Protein AF-A0A231VU25-F1 (afdb_monomer_lite)

Foldseek 3Di:
DDWDDPPPQWIWDWDWDDDPNFIKIWIFIAHVVRHGPDIWIWGLDPVSDTDTDDDDPVVVVVVVVVVVVVVVVVVVVVCVVVPD

Structure (mmCIF, N/CA/C/O backbone):
data_AF-A0A231VU25-F1
#
_entry.id   AF-A0A231VU25-F1
#
loop_
_atom_site.grou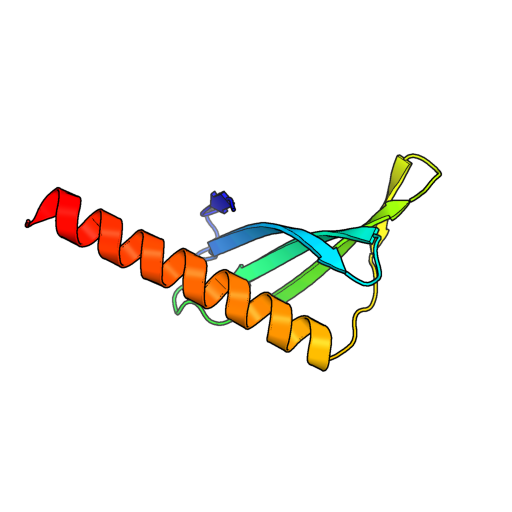p_PDB
_atom_site.id
_atom_site.type_symbol
_atom_site.label_atom_id
_atom_site.label_alt_id
_atom_site.label_comp_id
_atom_site.label_asym_id
_atom_site.label_entity_id
_atom_site.label_seq_id
_atom_site.pdbx_PDB_ins_code
_atom_site.Cartn_x
_atom_site.Cartn_y
_atom_site.Cartn_z
_atom_site.occupancy
_atom_site.B_iso_or_equiv
_atom_site.auth_seq_id
_atom_site.auth_comp_id
_atom_site.auth_asym_id
_atom_site.auth_atom_id
_atom_site.pdbx_PDB_model_num
ATOM 1 N N . MET A 1 1 ? -3.682 7.553 -2.841 1.00 81.12 1 MET A N 1
ATOM 2 C CA . MET A 1 1 ? -3.876 6.185 -2.317 1.00 81.12 1 MET A CA 1
ATOM 3 C C . MET A 1 1 ? -5.329 5.773 -2.510 1.00 81.12 1 MET A C 1
ATOM 5 O O . MET A 1 1 ? -6.212 6.593 -2.289 1.00 81.12 1 MET A O 1
ATOM 9 N N . LYS A 1 2 ? -5.580 4.536 -2.936 1.00 86.75 2 LYS A N 1
ATOM 10 C CA . LYS A 1 2 ? -6.907 3.925 -3.056 1.00 86.75 2 LYS A CA 1
ATOM 11 C C . LYS A 1 2 ? -6.914 2.621 -2.262 1.00 86.75 2 LYS A C 1
ATOM 13 O O . LYS A 1 2 ? -5.989 1.827 -2.404 1.00 86.75 2 LYS A O 1
ATOM 18 N N . ILE A 1 3 ? -7.956 2.414 -1.462 1.00 84.12 3 ILE A N 1
ATOM 19 C CA . ILE A 1 3 ? -8.187 1.185 -0.694 1.00 84.12 3 ILE A CA 1
ATOM 20 C C . ILE A 1 3 ? -9.473 0.546 -1.221 1.00 84.12 3 ILE A C 1
ATOM 22 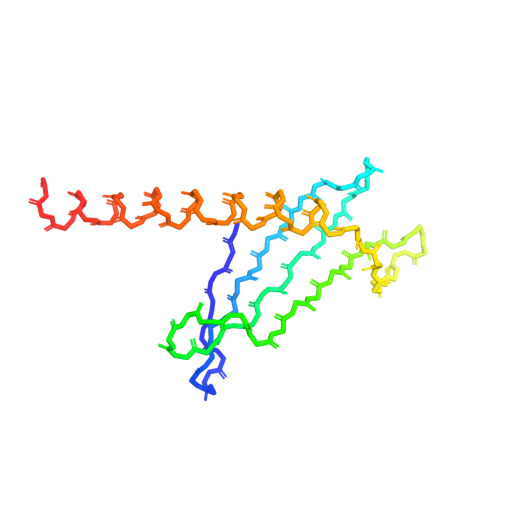O O . ILE A 1 3 ? -10.484 1.234 -1.372 1.00 84.12 3 ILE A O 1
ATOM 26 N N . SER A 1 4 ? -9.447 -0.747 -1.536 1.00 83.31 4 SER A N 1
ATOM 27 C CA . SER A 1 4 ? -10.630 -1.473 -2.023 1.00 83.31 4 SER A CA 1
ATOM 28 C C . SER A 1 4 ? -10.713 -2.894 -1.480 1.00 83.31 4 SER A C 1
ATOM 30 O O . SER A 1 4 ? -9.684 -3.545 -1.319 1.00 83.31 4 SER A O 1
ATOM 32 N N . ASN A 1 5 ? -11.936 -3.394 -1.282 1.00 82.00 5 ASN A N 1
ATOM 33 C CA . ASN A 1 5 ? -12.223 -4.791 -0.956 1.00 82.00 5 ASN A CA 1
ATOM 34 C C . ASN A 1 5 ? -12.830 -5.489 -2.192 1.00 82.00 5 ASN A C 1
ATOM 36 O O . ASN A 1 5 ? -14.019 -5.308 -2.457 1.00 82.00 5 ASN A O 1
ATOM 40 N N . PRO A 1 6 ? -12.052 -6.265 -2.970 1.00 74.62 6 PRO A N 1
ATOM 41 C CA . PRO A 1 6 ? -12.539 -6.956 -4.165 1.00 74.62 6 PRO A CA 1
ATOM 42 C C . PRO A 1 6 ? -13.436 -8.181 -3.880 1.00 74.62 6 PRO A C 1
ATOM 44 O O . PRO A 1 6 ? -13.708 -8.954 -4.797 1.00 74.62 6 PRO A O 1
ATOM 47 N N . GLY A 1 7 ? -13.894 -8.397 -2.640 1.00 72.12 7 GLY A N 1
ATOM 48 C CA . GLY A 1 7 ? -14.849 -9.462 -2.305 1.00 72.12 7 GLY A CA 1
ATOM 49 C C . GLY A 1 7 ? -14.224 -10.840 -2.058 1.00 72.12 7 GLY A C 1
ATOM 50 O O . GLY A 1 7 ? -14.922 -11.847 -2.133 1.00 72.12 7 GLY A O 1
ATOM 51 N N . ARG A 1 8 ? -12.915 -10.904 -1.766 1.00 75.50 8 ARG A N 1
ATOM 52 C CA . ARG A 1 8 ? -12.157 -12.154 -1.526 1.00 75.50 8 ARG A CA 1
ATOM 53 C C . ARG A 1 8 ? -11.534 -12.267 -0.128 1.00 75.50 8 ARG A C 1
ATOM 55 O O . ARG A 1 8 ? -10.576 -13.010 0.043 1.00 75.50 8 ARG A O 1
ATOM 62 N N . ASN A 1 9 ? -12.047 -11.528 0.860 1.00 83.69 9 ASN A N 1
ATOM 63 C CA . ASN A 1 9 ? -11.368 -11.311 2.153 1.00 83.69 9 ASN A CA 1
ATOM 64 C C . ASN A 1 9 ? -9.959 -10.719 1.985 1.00 83.69 9 ASN A C 1
ATOM 66 O O . ASN A 1 9 ? -9.058 -10.991 2.773 1.00 83.69 9 ASN A O 1
ATOM 70 N N . GLU A 1 10 ? -9.780 -9.929 0.930 1.00 89.38 10 GLU A N 1
ATOM 71 C CA . GLU A 1 10 ? -8.532 -9.249 0.623 1.00 89.38 10 GLU A CA 1
ATOM 72 C C . GLU A 1 10 ? -8.780 -7.742 0.620 1.00 89.38 10 GLU A C 1
ATOM 74 O O . GLU A 1 10 ? -9.884 -7.277 0.322 1.00 89.38 10 GLU A O 1
ATOM 79 N N . VAL A 1 11 ? -7.742 -6.980 0.944 1.00 90.31 11 VAL A N 1
ATOM 80 C CA . VAL A 1 11 ? -7.723 -5.525 0.808 1.00 90.31 11 VAL A CA 1
ATOM 81 C C . VAL A 1 11 ? -6.618 -5.168 -0.167 1.00 90.31 11 VAL A C 1
ATOM 83 O O . VAL A 1 11 ? -5.489 -5.627 -0.038 1.00 90.31 11 VAL A O 1
ATOM 86 N N . THR A 1 12 ? -6.937 -4.350 -1.160 1.00 91.31 12 THR A N 1
ATOM 87 C CA . THR A 1 12 ? -5.941 -3.827 -2.095 1.00 91.31 12 THR A CA 1
ATOM 88 C C . THR A 1 12 ? -5.626 -2.385 -1.746 1.00 91.31 12 THR A C 1
ATOM 90 O O . THR A 1 12 ? -6.537 -1.553 -1.722 1.00 91.31 12 THR A O 1
ATOM 93 N N . VAL A 1 13 ? -4.346 -2.093 -1.519 1.00 92.06 13 VAL A N 1
ATOM 94 C CA . VAL A 1 13 ? -3.813 -0.731 -1.421 1.00 92.06 13 VAL A CA 1
ATOM 95 C C . VAL A 1 13 ? -3.092 -0.412 -2.723 1.00 92.06 13 VAL A C 1
ATOM 97 O O . VAL A 1 13 ? -2.150 -1.106 -3.102 1.00 92.06 13 VAL A O 1
ATOM 100 N N . LEU A 1 14 ? -3.556 0.632 -3.407 1.00 92.44 14 LEU A N 1
ATOM 101 C CA . LEU A 1 14 ? -2.964 1.151 -4.635 1.00 92.44 14 LEU A CA 1
ATOM 102 C C . LEU A 1 14 ? -2.502 2.589 -4.426 1.00 92.44 14 LEU A C 1
ATOM 104 O O . LEU A 1 14 ? -3.267 3.442 -3.960 1.00 92.44 14 LEU A O 1
ATOM 108 N N . PHE A 1 15 ? -1.277 2.888 -4.826 1.00 90.81 15 PHE A N 1
ATOM 109 C CA . PHE A 1 15 ? -0.796 4.259 -4.905 1.00 90.81 15 PHE A CA 1
ATOM 110 C C . PHE A 1 15 ? 0.241 4.415 -6.011 1.00 90.81 15 PHE A C 1
ATOM 112 O O . PHE A 1 15 ? 0.931 3.470 -6.379 1.00 90.81 15 PHE A O 1
ATOM 119 N N . GLU A 1 16 ? 0.316 5.630 -6.538 1.00 91.19 16 GLU A N 1
ATOM 120 C CA . GLU A 1 16 ? 1.337 6.034 -7.492 1.00 91.19 16 GLU A CA 1
ATOM 121 C C . GLU A 1 16 ? 2.440 6.772 -6.733 1.00 91.19 16 GLU A C 1
ATOM 123 O O . GLU A 1 16 ? 2.160 7.552 -5.816 1.00 91.19 16 GLU A O 1
ATOM 128 N N . THR A 1 17 ? 3.691 6.540 -7.104 1.00 89.50 17 THR A N 1
ATOM 129 C CA . THR A 1 17 ? 4.840 7.255 -6.547 1.00 89.50 17 THR A CA 1
ATOM 130 C C . THR A 1 17 ? 5.979 7.297 -7.558 1.00 89.50 17 THR A C 1
ATOM 132 O O . THR A 1 17 ? 5.822 6.867 -8.698 1.00 89.50 17 THR A O 1
ATOM 135 N N . THR A 1 18 ? 7.122 7.828 -7.147 1.00 87.12 18 THR A N 1
ATOM 136 C CA . THR A 1 18 ? 8.335 7.863 -7.956 1.00 87.12 18 THR A CA 1
ATOM 137 C C . THR A 1 18 ? 9.385 6.956 -7.330 1.00 87.12 18 THR A C 1
ATOM 139 O O . THR A 1 18 ? 9.662 7.083 -6.134 1.00 87.12 18 THR A O 1
ATOM 142 N N . ALA A 1 19 ? 9.986 6.084 -8.135 1.00 80.25 19 ALA A N 1
ATOM 143 C CA . ALA A 1 19 ? 11.166 5.297 -7.791 1.00 80.25 19 ALA A CA 1
ATOM 144 C C . ALA A 1 19 ? 12.182 5.437 -8.928 1.00 80.25 19 ALA A C 1
ATOM 146 O O . ALA A 1 19 ? 11.816 5.302 -10.090 1.00 80.25 19 ALA A O 1
ATOM 147 N N . LYS A 1 20 ? 13.450 5.733 -8.607 1.00 80.38 20 LYS A N 1
ATOM 148 C CA . LYS A 1 20 ? 14.504 5.989 -9.613 1.00 80.38 20 LYS A CA 1
ATOM 149 C C . LYS A 1 20 ? 14.082 7.008 -10.691 1.00 80.38 20 LYS A C 1
ATOM 151 O O . LYS A 1 20 ? 14.311 6.788 -11.870 1.00 80.38 20 LYS A O 1
ATOM 156 N N . GLU A 1 21 ? 13.432 8.097 -10.272 1.00 81.56 21 GLU A N 1
ATOM 157 C CA . GLU A 1 21 ? 12.909 9.166 -11.150 1.00 81.56 21 GLU A CA 1
ATOM 158 C C . GLU A 1 21 ? 11.776 8.747 -12.107 1.00 81.56 21 GLU A C 1
ATOM 160 O O . GLU A 1 21 ? 11.224 9.589 -12.813 1.00 81.56 21 GLU A O 1
ATOM 165 N N . GLU A 1 22 ? 11.332 7.490 -12.060 1.00 83.56 22 GLU A N 1
ATOM 166 C CA . GLU A 1 22 ? 10.213 6.991 -12.852 1.00 83.56 22 GLU A CA 1
ATOM 167 C C . GLU A 1 22 ? 8.936 6.889 -12.023 1.00 83.56 22 GLU A C 1
ATOM 169 O O . GLU A 1 22 ? 8.951 6.505 -10.849 1.00 83.56 22 GLU A O 1
ATOM 174 N N . LYS A 1 23 ? 7.801 7.209 -12.651 1.00 88.81 23 LYS A N 1
ATOM 175 C CA . LYS A 1 23 ? 6.489 6.994 -12.045 1.00 88.81 23 LYS A CA 1
ATOM 176 C C . LYS A 1 23 ? 6.195 5.496 -12.000 1.00 88.81 23 LYS A C 1
ATOM 178 O O . LYS A 1 23 ? 6.151 4.840 -13.040 1.00 88.81 23 LYS A O 1
ATOM 183 N N . ILE A 1 24 ? 5.926 4.993 -10.802 1.00 90.81 24 ILE A N 1
ATOM 184 C CA . ILE A 1 24 ? 5.522 3.615 -10.554 1.00 90.81 24 ILE A CA 1
ATOM 185 C C . ILE A 1 24 ? 4.144 3.568 -9.888 1.00 90.81 24 ILE A C 1
ATOM 187 O O . ILE A 1 24 ? 3.816 4.380 -9.021 1.00 90.81 24 ILE A O 1
ATOM 191 N N . ASP A 1 25 ? 3.353 2.580 -10.274 1.00 92.19 25 ASP A N 1
ATOM 192 C CA . ASP A 1 25 ? 2.187 2.110 -9.547 1.00 92.19 25 ASP A CA 1
ATOM 193 C C . ASP A 1 25 ? 2.615 0.993 -8.595 1.00 92.19 25 ASP A C 1
ATOM 195 O O . ASP A 1 25 ? 3.295 0.043 -8.996 1.00 92.19 25 ASP A O 1
ATOM 199 N N . VAL A 1 26 ? 2.137 1.066 -7.358 1.00 93.06 26 VAL A N 1
ATOM 200 C CA . VAL A 1 26 ? 2.377 0.069 -6.318 1.00 93.06 26 VAL A CA 1
ATOM 201 C C . VAL A 1 26 ? 1.059 -0.581 -5.922 1.00 93.06 26 VAL A C 1
ATOM 203 O O . VAL A 1 26 ? 0.088 0.113 -5.612 1.00 93.06 26 VAL A O 1
ATOM 206 N N . TYR A 1 27 ? 1.038 -1.911 -5.897 1.00 93.69 27 TYR A N 1
ATOM 207 C CA . TYR A 1 27 ? -0.107 -2.720 -5.491 1.00 93.69 27 TYR A CA 1
ATOM 208 C C . TYR A 1 27 ? 0.285 -3.602 -4.311 1.00 93.69 27 TYR A C 1
ATOM 210 O O . TYR A 1 27 ? 1.110 -4.501 -4.462 1.00 93.69 27 TYR A O 1
ATOM 218 N N . TYR A 1 28 ? -0.364 -3.409 -3.166 1.00 93.81 28 TYR A N 1
ATOM 219 C CA . TYR A 1 28 ? -0.306 -4.354 -2.053 1.00 93.81 28 TYR A CA 1
ATOM 220 C C . TYR A 1 28 ? -1.635 -5.082 -1.920 1.00 93.81 28 TYR A C 1
ATOM 222 O O . TYR A 1 28 ? -2.683 -4.452 -1.769 1.00 93.81 28 TYR A O 1
ATOM 230 N N . ILE A 1 29 ? -1.589 -6.414 -1.984 1.00 92.94 29 ILE A N 1
ATOM 231 C CA . ILE A 1 29 ? -2.731 -7.284 -1.701 1.00 92.94 29 ILE A CA 1
ATOM 232 C C . ILE A 1 29 ? -2.546 -7.835 -0.297 1.00 92.94 29 ILE A C 1
ATOM 234 O O . ILE A 1 29 ? -1.628 -8.618 -0.042 1.00 92.94 29 ILE A O 1
ATOM 238 N N . LEU A 1 30 ? -3.429 -7.409 0.593 1.00 92.12 30 LEU A N 1
ATOM 239 C CA . LEU A 1 30 ? -3.453 -7.791 1.991 1.00 92.12 30 LEU A CA 1
ATOM 240 C C . LEU A 1 30 ? -4.532 -8.844 2.232 1.00 92.12 30 LEU A C 1
ATOM 242 O O . LEU A 1 30 ? -5.566 -8.829 1.561 1.00 92.12 30 LEU A O 1
ATOM 246 N N . ASP A 1 31 ? -4.317 -9.726 3.199 1.00 91.12 31 ASP A N 1
ATOM 247 C CA . ASP A 1 31 ? -5.386 -10.565 3.742 1.00 91.12 31 ASP A CA 1
ATOM 248 C C . ASP A 1 31 ? -6.287 -9.802 4.732 1.00 91.12 31 ASP A C 1
ATOM 250 O O . ASP A 1 31 ? -6.156 -8.594 4.948 1.00 91.12 31 ASP A O 1
ATOM 254 N N . ASN A 1 32 ? -7.226 -10.520 5.347 1.00 85.62 32 ASN A N 1
ATOM 255 C CA . ASN A 1 32 ? -8.134 -9.980 6.358 1.00 85.62 32 ASN A CA 1
ATOM 256 C C . ASN A 1 32 ? -7.446 -9.606 7.684 1.00 85.62 32 ASN A C 1
ATOM 258 O O . ASN A 1 32 ? -8.074 -8.953 8.515 1.00 85.62 32 ASN A O 1
ATOM 262 N N . GLN A 1 33 ? -6.187 -10.000 7.883 1.00 88.31 33 GLN A N 1
ATOM 263 C CA . GLN A 1 33 ? -5.338 -9.592 9.002 1.00 88.31 33 GLN A CA 1
ATOM 264 C C . GLN A 1 33 ? -4.398 -8.440 8.616 1.00 88.31 33 GLN A C 1
ATOM 266 O O . GLN A 1 33 ? -3.542 -8.059 9.410 1.00 88.31 33 GLN A O 1
ATOM 271 N N . LEU A 1 34 ? -4.571 -7.863 7.420 1.00 86.25 34 LEU A N 1
ATOM 272 C CA . LEU A 1 34 ? -3.733 -6.804 6.857 1.00 86.25 34 LEU A CA 1
ATOM 273 C C . LEU A 1 34 ? -2.275 -7.229 6.605 1.00 86.25 34 LEU A C 1
ATOM 275 O O . LEU A 1 34 ? -1.394 -6.379 6.474 1.00 86.25 34 LEU A O 1
ATOM 279 N N . THR A 1 35 ? -2.014 -8.531 6.474 1.00 90.12 35 THR A N 1
ATOM 280 C CA . THR A 1 35 ? -0.694 -9.054 6.103 1.00 90.12 35 THR A CA 1
ATOM 281 C C . THR A 1 35 ? -0.522 -9.010 4.591 1.00 90.12 35 THR A C 1
ATOM 283 O O . THR A 1 35 ? -1.407 -9.435 3.846 1.00 90.12 35 THR A O 1
ATOM 286 N N . ILE A 1 36 ? 0.628 -8.525 4.114 1.00 91.12 36 ILE A N 1
ATOM 287 C CA . ILE A 1 36 ? 0.946 -8.498 2.681 1.00 91.12 36 ILE A CA 1
ATOM 288 C C . ILE A 1 36 ? 1.088 -9.936 2.169 1.00 91.12 36 ILE A C 1
ATOM 290 O O . ILE A 1 36 ? 2.036 -10.636 2.511 1.00 91.12 36 ILE A O 1
ATOM 294 N N . LYS A 1 37 ? 0.167 -10.363 1.299 1.00 93.38 37 LYS A N 1
ATOM 295 C CA . LYS A 1 37 ? 0.269 -11.633 0.566 1.00 93.38 37 LYS A CA 1
ATOM 296 C C . LYS A 1 37 ? 1.081 -11.486 -0.708 1.00 93.38 37 LYS A C 1
ATOM 298 O O . LYS A 1 37 ? 1.746 -12.432 -1.123 1.00 93.38 37 LYS A O 1
ATOM 303 N N . ARG A 1 38 ? 0.927 -10.346 -1.389 1.00 91.62 38 ARG A N 1
ATOM 304 C CA . ARG A 1 38 ? 1.556 -10.060 -2.683 1.00 91.62 38 ARG A CA 1
ATOM 305 C C . ARG A 1 38 ? 1.817 -8.569 -2.827 1.00 91.62 38 ARG A C 1
ATOM 307 O O . ARG A 1 38 ? 0.963 -7.756 -2.463 1.00 91.62 38 ARG A O 1
ATOM 314 N N . SER A 1 39 ? 2.955 -8.245 -3.421 1.00 93.00 39 SER A N 1
ATOM 315 C CA . SER A 1 39 ? 3.302 -6.918 -3.910 1.00 93.00 39 SER A CA 1
ATOM 316 C C . SER A 1 39 ? 3.486 -6.967 -5.426 1.00 93.00 39 SER A C 1
ATOM 318 O O . SER A 1 39 ? 4.001 -7.945 -5.966 1.00 93.00 39 SER A O 1
ATOM 320 N N . TYR A 1 40 ? 3.028 -5.927 -6.119 1.00 92.31 40 TYR A N 1
ATOM 321 C CA . TYR A 1 40 ? 3.307 -5.724 -7.538 1.00 92.31 40 TYR A CA 1
ATOM 322 C C . TYR A 1 40 ? 3.707 -4.278 -7.772 1.00 92.31 40 TYR A C 1
ATOM 324 O O . TYR A 1 40 ? 3.100 -3.360 -7.213 1.00 92.31 40 TYR A O 1
ATOM 332 N N . TYR A 1 41 ? 4.686 -4.093 -8.644 1.00 92.75 41 TYR A N 1
ATOM 333 C CA . TYR A 1 41 ? 5.209 -2.790 -9.015 1.00 92.75 41 TYR A CA 1
ATOM 334 C C . TYR A 1 41 ? 5.202 -2.701 -10.527 1.00 92.75 41 TYR A C 1
ATOM 336 O O . TYR A 1 41 ? 5.584 -3.649 -11.214 1.00 92.75 41 TYR A O 1
ATOM 344 N N . SER A 1 42 ? 4.749 -1.576 -11.056 1.00 90.94 42 SER A N 1
ATOM 345 C CA . SER A 1 42 ? 4.713 -1.383 -12.501 1.00 90.94 42 SER A CA 1
ATOM 346 C C . SER A 1 42 ? 4.911 0.067 -12.874 1.00 90.94 42 SER A C 1
ATOM 348 O O . SER A 1 42 ? 4.404 0.931 -12.171 1.00 90.94 42 SER A O 1
ATOM 350 N N . ASN A 1 43 ? 5.556 0.342 -13.995 1.00 88.81 43 ASN A N 1
ATOM 351 C CA . ASN A 1 43 ? 5.598 1.670 -14.597 1.00 88.81 43 ASN A CA 1
ATOM 352 C C . ASN A 1 43 ? 4.823 1.662 -15.925 1.00 88.81 43 ASN A C 1
ATOM 354 O O . ASN A 1 43 ? 4.421 0.617 -16.445 1.00 88.81 43 ASN A O 1
ATOM 358 N N . ILE A 1 44 ? 4.572 2.856 -16.458 1.00 78.38 44 ILE A N 1
ATOM 359 C CA . ILE A 1 44 ? 4.145 3.012 -17.848 1.00 78.38 44 ILE A CA 1
ATOM 360 C C . ILE A 1 44 ? 5.419 3.229 -18.649 1.00 78.38 44 ILE A C 1
ATOM 362 O O . ILE A 1 44 ? 6.072 4.261 -18.491 1.00 78.38 44 ILE A O 1
ATOM 366 N N . SER A 1 45 ? 5.771 2.267 -19.497 1.00 74.88 45 SER A N 1
ATOM 367 C CA . SER A 1 45 ? 6.945 2.395 -20.350 1.00 74.88 45 SER A CA 1
ATOM 368 C C . SER A 1 45 ? 6.749 3.496 -21.390 1.00 74.88 45 SER A C 1
ATOM 370 O O . SER A 1 45 ? 5.635 3.964 -21.653 1.00 74.88 45 SER A O 1
ATOM 372 N N . ASN A 1 46 ? 7.833 3.885 -22.060 1.00 70.19 46 ASN A N 1
ATOM 373 C CA . ASN A 1 46 ? 7.784 4.866 -23.150 1.00 70.19 46 ASN A CA 1
ATOM 374 C C . ASN A 1 46 ? 6.829 4.454 -24.291 1.00 70.19 46 ASN A C 1
ATOM 376 O O . ASN A 1 46 ? 6.380 5.300 -25.063 1.00 70.19 46 ASN A O 1
ATOM 380 N N . GLN A 1 47 ? 6.476 3.167 -24.377 1.00 74.56 47 GLN A N 1
ATOM 381 C CA . GLN A 1 47 ? 5.516 2.623 -25.338 1.00 74.56 47 GLN A CA 1
ATOM 382 C C . GLN A 1 47 ? 4.054 2.715 -24.862 1.00 74.56 47 GLN A C 1
ATOM 384 O O . GLN A 1 47 ? 3.155 2.231 -25.546 1.00 74.56 47 GLN A O 1
ATOM 389 N N . LYS A 1 48 ? 3.793 3.360 -23.714 1.00 77.31 48 LYS A N 1
ATOM 390 C CA . LYS A 1 48 ? 2.482 3.453 -23.042 1.00 77.31 48 LYS A CA 1
ATOM 391 C C . LYS A 1 48 ? 1.903 2.099 -22.619 1.00 77.31 48 LYS A C 1
ATOM 393 O O . LYS A 1 48 ? 0.694 1.978 -22.418 1.00 77.31 48 LYS A O 1
ATOM 398 N N . ILE A 1 49 ? 2.759 1.093 -22.472 1.00 79.94 49 ILE A N 1
ATOM 399 C CA . ILE A 1 49 ? 2.395 -0.236 -21.990 1.00 79.94 49 ILE A CA 1
ATOM 400 C C . ILE A 1 49 ? 2.753 -0.302 -20.509 1.00 79.94 49 ILE A C 1
ATOM 402 O O . ILE A 1 49 ? 3.768 0.241 -20.076 1.00 79.94 49 ILE A O 1
ATOM 406 N N . LYS A 1 50 ? 1.885 -0.929 -19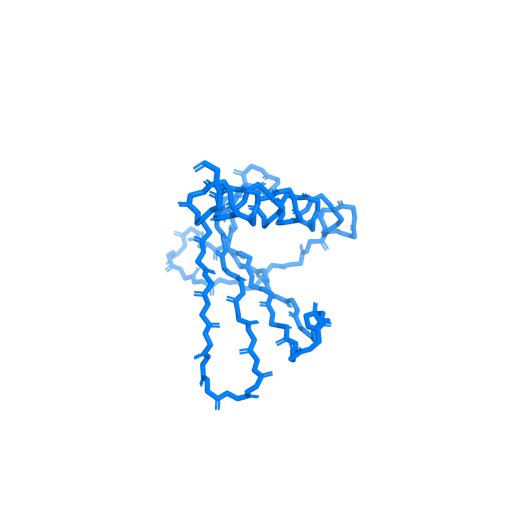.718 1.00 82.75 50 LYS A N 1
ATOM 407 C CA . LYS A 1 50 ? 2.149 -1.156 -18.303 1.00 82.75 50 LYS A CA 1
ATOM 408 C C . LYS A 1 50 ? 3.054 -2.372 -18.149 1.00 82.75 50 LYS A C 1
ATOM 410 O O . LYS A 1 50 ? 2.660 -3.472 -18.536 1.00 82.75 50 LYS A O 1
ATOM 415 N N . GLU A 1 51 ? 4.230 -2.172 -17.578 1.00 86.25 51 GLU A N 1
ATOM 416 C CA . GLU A 1 51 ? 5.257 -3.205 -17.437 1.00 86.25 51 GLU A CA 1
ATOM 417 C C . GLU A 1 51 ? 5.546 -3.455 -15.960 1.00 86.25 51 GLU A C 1
ATOM 419 O O . GLU A 1 51 ? 5.515 -2.529 -15.154 1.00 86.25 51 GLU A O 1
ATOM 424 N N . SER A 1 52 ? 5.776 -4.719 -15.589 1.00 87.81 52 SER A N 1
ATOM 425 C CA . SER A 1 52 ? 6.204 -5.062 -14.230 1.00 87.81 52 SER A CA 1
ATOM 426 C C . SER A 1 52 ? 7.645 -4.615 -14.036 1.00 87.81 52 SER A C 1
ATOM 428 O O . SER A 1 52 ? 8.475 -4.844 -14.914 1.00 87.81 52 SER A O 1
ATOM 430 N N . VAL A 1 53 ? 7.950 -4.031 -12.882 1.00 87.62 53 VAL A N 1
ATOM 431 C CA . VAL A 1 53 ? 9.306 -3.588 -12.550 1.00 87.62 53 VAL A CA 1
ATOM 432 C C . VAL A 1 53 ? 9.798 -4.261 -11.283 1.00 87.62 53 VAL A C 1
ATOM 4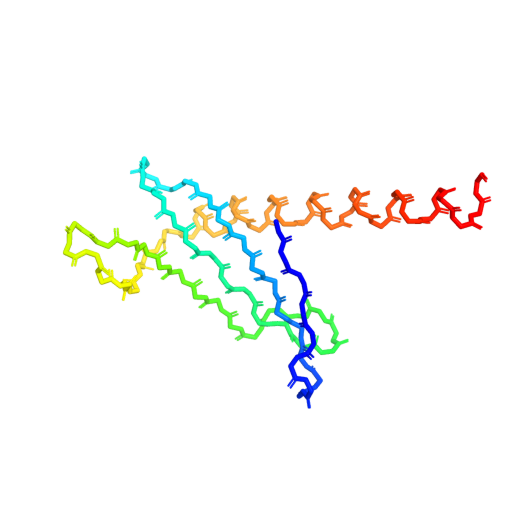34 O O . VAL A 1 53 ? 9.064 -4.383 -10.304 1.00 87.62 53 VAL A O 1
ATOM 437 N N . ASP A 1 54 ? 11.065 -4.655 -11.298 1.00 89.00 54 ASP A N 1
ATOM 438 C CA . ASP A 1 54 ? 11.752 -5.107 -10.098 1.00 89.00 54 ASP A CA 1
ATOM 439 C C . ASP A 1 54 ? 12.343 -3.896 -9.369 1.00 89.00 54 ASP A C 1
ATOM 441 O O . ASP A 1 54 ? 13.057 -3.067 -9.949 1.00 89.00 54 ASP A O 1
ATOM 445 N N . ILE A 1 55 ? 12.061 -3.793 -8.074 1.00 89.50 55 ILE A N 1
ATOM 446 C CA . ILE A 1 55 ? 12.619 -2.762 -7.198 1.00 89.50 55 ILE A CA 1
ATOM 447 C C . ILE A 1 55 ? 13.495 -3.399 -6.119 1.00 89.50 55 ILE A C 1
ATOM 449 O O . ILE A 1 55 ? 13.387 -4.586 -5.825 1.00 89.50 55 ILE A O 1
ATOM 453 N N . SER A 1 56 ? 14.418 -2.624 -5.548 1.00 92.00 56 SER A N 1
ATOM 454 C CA . SER A 1 56 ? 15.295 -3.127 -4.490 1.00 92.00 56 SER A CA 1
ATOM 455 C C . SER A 1 56 ? 14.538 -3.276 -3.170 1.00 92.00 56 SER A C 1
ATOM 457 O O . SER A 1 56 ? 13.584 -2.549 -2.908 1.00 92.00 56 SER A O 1
ATOM 459 N N . GLN A 1 57 ? 15.029 -4.139 -2.280 1.00 93.25 57 GLN A N 1
ATOM 460 C CA . GLN A 1 57 ? 14.467 -4.297 -0.933 1.00 93.25 57 GLN A CA 1
ATOM 461 C C . GLN A 1 57 ? 14.425 -2.972 -0.145 1.00 93.25 57 GLN A C 1
ATOM 463 O O . GLN A 1 57 ? 13.464 -2.696 0.565 1.00 93.25 57 GLN A O 1
ATOM 468 N N . ALA A 1 58 ? 15.448 -2.123 -0.294 1.00 93.69 58 ALA A N 1
ATOM 469 C CA . ALA A 1 58 ? 15.469 -0.800 0.333 1.00 93.69 58 ALA A CA 1
ATOM 470 C C . ALA A 1 58 ? 14.336 0.106 -0.183 1.00 93.69 58 ALA A C 1
ATOM 472 O O . ALA A 1 58 ? 13.774 0.898 0.573 1.00 93.69 58 ALA A O 1
ATOM 473 N N . GLU A 1 59 ? 13.985 -0.025 -1.464 1.00 92.56 59 GLU A N 1
ATOM 474 C CA . GLU A 1 59 ? 12.866 0.698 -2.055 1.00 92.56 59 GLU A CA 1
ATOM 475 C C . GLU A 1 59 ? 11.529 0.131 -1.568 1.00 92.56 59 GLU A C 1
ATOM 477 O O . GLU A 1 59 ? 10.659 0.904 -1.178 1.00 92.56 59 GLU A O 1
ATOM 482 N N . GLU A 1 60 ? 11.382 -1.194 -1.472 1.00 92.62 60 GLU A N 1
ATOM 483 C CA . GLU A 1 60 ? 10.201 -1.815 -0.851 1.00 92.62 60 GLU A CA 1
ATOM 484 C C . GLU A 1 60 ? 9.972 -1.312 0.580 1.00 92.62 60 GLU A C 1
ATOM 486 O O . GLU A 1 60 ? 8.848 -0.962 0.945 1.00 92.62 60 GLU A O 1
ATOM 491 N N . GLU A 1 61 ? 11.034 -1.205 1.381 1.00 94.31 61 GLU A N 1
ATOM 492 C CA . GLU A 1 61 ? 10.955 -0.685 2.748 1.00 94.31 61 GLU A CA 1
ATOM 493 C C . GLU A 1 61 ? 10.531 0.793 2.778 1.00 94.31 61 GLU A C 1
ATOM 495 O O . GLU A 1 61 ? 9.699 1.196 3.599 1.00 94.31 61 GLU A O 1
ATOM 500 N N . ARG A 1 62 ? 11.062 1.613 1.861 1.00 93.50 62 ARG A N 1
ATOM 501 C CA . ARG A 1 62 ? 10.668 3.021 1.709 1.00 93.50 62 ARG A CA 1
ATOM 502 C C . ARG A 1 62 ? 9.184 3.146 1.364 1.00 93.50 62 ARG A C 1
ATOM 504 O O . ARG A 1 62 ? 8.482 3.956 1.971 1.00 93.50 62 ARG A O 1
ATOM 511 N N . LEU A 1 63 ? 8.708 2.348 0.410 1.00 91.81 63 LEU A N 1
ATOM 512 C CA . LEU A 1 63 ? 7.312 2.326 -0.026 1.00 91.81 63 LEU A CA 1
ATOM 513 C C . LEU A 1 63 ? 6.372 1.881 1.097 1.00 91.81 63 LEU A C 1
ATOM 515 O O . LEU A 1 63 ? 5.329 2.503 1.313 1.00 91.81 63 LEU A O 1
ATOM 519 N N . LEU A 1 64 ? 6.771 0.866 1.864 1.00 91.56 64 LEU A N 1
ATOM 520 C CA . LEU A 1 64 ? 6.006 0.399 3.014 1.00 91.56 64 LEU A CA 1
ATOM 521 C C . LEU A 1 64 ? 5.858 1.496 4.076 1.00 91.56 64 LEU A C 1
ATOM 523 O O . LEU A 1 64 ? 4.749 1.727 4.557 1.00 91.56 64 LEU A O 1
ATOM 527 N N . LYS A 1 65 ? 6.938 2.224 4.389 1.00 93.12 65 LYS A N 1
ATOM 528 C CA . LYS A 1 65 ? 6.911 3.354 5.336 1.00 93.12 65 LYS A CA 1
ATOM 529 C C . LYS A 1 65 ? 5.948 4.463 4.902 1.00 93.12 65 LYS A C 1
ATOM 531 O O . LYS A 1 65 ? 5.273 5.049 5.746 1.00 93.12 65 LYS A O 1
ATOM 536 N N . ILE A 1 66 ? 5.857 4.737 3.599 1.00 90.56 66 ILE A N 1
ATOM 537 C CA . ILE A 1 66 ? 4.902 5.714 3.052 1.00 90.56 66 ILE A CA 1
ATOM 538 C C . ILE A 1 66 ? 3.467 5.249 3.305 1.00 90.56 66 ILE A C 1
ATOM 540 O O . ILE A 1 66 ? 2.671 6.002 3.860 1.00 90.56 66 ILE A O 1
ATOM 544 N N . VAL A 1 67 ? 3.141 4.002 2.953 1.00 88.50 67 VAL A N 1
ATOM 545 C CA . VAL A 1 67 ? 1.786 3.461 3.151 1.00 88.50 67 VAL A CA 1
ATOM 546 C C . VAL A 1 67 ? 1.408 3.407 4.625 1.00 88.50 67 VAL A C 1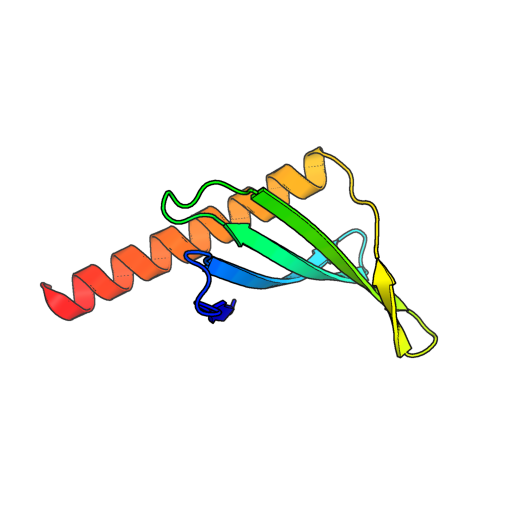
ATOM 548 O O . VAL A 1 67 ? 0.289 3.776 4.974 1.00 88.50 67 VAL A O 1
ATOM 551 N N . GLN A 1 68 ? 2.328 2.991 5.495 1.00 89.88 68 GLN A N 1
ATOM 552 C CA . GLN A 1 68 ? 2.096 2.959 6.940 1.00 89.88 68 GLN A CA 1
ATOM 553 C C . GLN A 1 68 ? 1.712 4.339 7.473 1.00 89.88 68 GLN A C 1
ATOM 555 O O . GLN A 1 68 ? 0.702 4.461 8.164 1.00 89.88 68 GLN A O 1
ATOM 560 N N . LYS A 1 69 ? 2.466 5.379 7.096 1.00 93.25 69 LYS A N 1
ATOM 561 C CA . LYS A 1 69 ? 2.185 6.753 7.516 1.00 93.25 69 LYS A CA 1
ATOM 562 C C . LYS A 1 69 ? 0.820 7.240 7.022 1.00 93.25 69 LYS A C 1
ATOM 564 O O . LYS A 1 69 ? 0.033 7.746 7.813 1.00 93.25 69 LYS A O 1
ATOM 569 N N . GLU A 1 70 ? 0.518 7.051 5.739 1.00 91.00 70 GLU A N 1
ATOM 570 C CA . GLU A 1 70 ? -0.757 7.487 5.147 1.00 91.00 70 GLU A CA 1
ATOM 571 C C . GLU A 1 70 ? -1.967 6.777 5.779 1.00 91.00 70 GLU A C 1
ATOM 573 O O . GLU A 1 70 ? -3.003 7.399 6.017 1.00 91.00 70 GLU A O 1
ATOM 578 N N . LEU A 1 71 ? -1.846 5.479 6.082 1.00 88.94 71 LEU A N 1
ATOM 579 C CA . LEU A 1 71 ? -2.896 4.723 6.769 1.00 88.94 71 LEU A CA 1
ATOM 580 C C . LEU A 1 71 ? -3.064 5.167 8.225 1.00 88.94 71 LEU A C 1
ATOM 582 O O . LEU A 1 71 ? -4.195 5.297 8.691 1.00 88.94 71 LEU A O 1
ATOM 586 N N . GLU A 1 72 ? -1.970 5.422 8.941 1.00 92.81 72 GLU A N 1
ATOM 587 C CA . GLU A 1 72 ? -2.021 5.924 10.316 1.00 92.81 72 GLU A CA 1
ATOM 588 C C . GLU A 1 72 ? -2.689 7.305 10.378 1.00 92.81 72 GLU A C 1
ATOM 590 O O . GLU A 1 72 ? -3.604 7.519 11.179 1.00 92.81 72 GLU A O 1
ATOM 595 N N . ASP A 1 73 ? -2.289 8.222 9.496 1.00 94.69 73 ASP A N 1
ATOM 596 C CA . ASP A 1 73 ? -2.862 9.565 9.404 1.00 94.69 73 ASP A CA 1
ATOM 597 C C . ASP A 1 73 ? -4.350 9.512 9.014 1.00 94.69 73 ASP A C 1
ATOM 599 O O . ASP A 1 73 ? -5.175 10.227 9.596 1.00 94.69 73 ASP A O 1
ATOM 603 N N . PHE A 1 74 ? -4.727 8.613 8.098 1.00 92.06 74 PHE A N 1
ATOM 604 C CA . PHE A 1 74 ? -6.128 8.346 7.769 1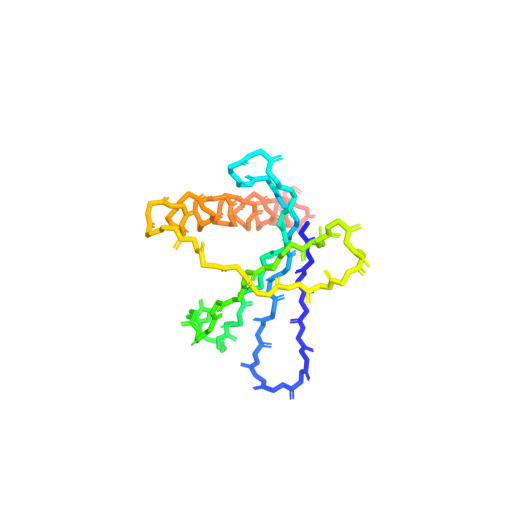.00 92.06 74 PHE A CA 1
ATOM 605 C C . PHE A 1 74 ? -6.924 7.885 8.997 1.00 92.06 74 PHE A C 1
ATOM 607 O O . PHE A 1 74 ? -7.970 8.465 9.300 1.00 92.06 74 PHE A O 1
ATOM 614 N N . MET A 1 75 ? -6.431 6.885 9.733 1.00 94.19 75 MET A N 1
ATOM 615 C CA . MET A 1 75 ? -7.120 6.351 10.911 1.00 94.19 75 MET A CA 1
ATOM 616 C C . MET A 1 75 ? -7.264 7.402 12.015 1.00 94.19 75 MET A C 1
ATOM 618 O O . MET A 1 75 ? -8.348 7.535 12.587 1.00 94.19 75 MET A O 1
ATOM 622 N N . LYS A 1 76 ? -6.221 8.206 12.265 1.00 97.12 76 LYS A N 1
ATOM 623 C CA . LYS A 1 76 ? -6.280 9.343 13.200 1.00 97.12 76 LYS A CA 1
ATOM 624 C C . LYS A 1 76 ? -7.355 10.347 12.794 1.00 97.12 76 LYS A C 1
ATOM 626 O O . LYS A 1 76 ? -8.164 10.753 13.627 1.00 97.12 76 LYS A O 1
ATOM 631 N N . LYS A 1 77 ? -7.405 10.719 11.511 1.00 96.88 77 LYS A N 1
ATOM 632 C CA . LYS A 1 77 ? -8.398 11.668 10.990 1.00 96.88 77 LYS A CA 1
ATOM 633 C C . LYS A 1 77 ? -9.825 11.130 11.103 1.00 96.88 77 LYS A C 1
ATOM 635 O O . LYS A 1 77 ? -10.727 11.877 11.481 1.00 96.88 77 LYS A O 1
ATOM 640 N N . MET A 1 78 ? -10.031 9.847 10.811 1.00 96.25 78 MET A N 1
ATOM 641 C CA . MET A 1 78 ? -11.333 9.195 10.966 1.00 96.25 78 MET A CA 1
ATOM 642 C C . MET A 1 78 ? -11.774 9.165 12.427 1.00 96.25 78 MET A C 1
ATOM 644 O O . MET A 1 78 ? -12.914 9.514 12.722 1.00 96.25 78 MET A O 1
ATOM 648 N N . TYR A 1 79 ? -10.868 8.817 13.341 1.00 97.62 79 TYR A N 1
ATOM 649 C CA . TYR A 1 79 ? -11.154 8.806 14.773 1.00 97.62 79 TYR A CA 1
ATOM 650 C C . TYR A 1 79 ? -11.565 10.193 15.280 1.00 97.62 79 TYR A C 1
ATOM 652 O O . TYR A 1 79 ? -12.623 10.331 15.888 1.00 97.62 79 TYR A O 1
ATOM 660 N N . GLN A 1 80 ? -10.781 11.227 14.959 1.00 97.69 80 GLN A N 1
ATOM 661 C CA . GLN A 1 80 ? -11.106 12.611 15.315 1.00 97.69 80 GLN A CA 1
ATOM 662 C C . GLN A 1 80 ? -12.466 13.046 14.753 1.00 97.69 80 GLN A C 1
ATOM 664 O O . GLN A 1 80 ? -13.210 13.740 15.425 1.00 97.69 80 GLN A O 1
ATOM 669 N N . THR A 1 81 ? -12.805 12.636 13.529 1.00 97.62 81 THR A N 1
ATOM 670 C CA . THR A 1 81 ? -14.085 13.002 12.899 1.00 97.62 81 THR A CA 1
ATOM 671 C C . THR A 1 81 ? -15.285 12.349 13.591 1.00 97.62 81 THR A C 1
ATOM 673 O O . THR A 1 81 ? -16.361 12.937 13.629 1.00 97.62 81 THR A O 1
ATOM 676 N N . LEU A 1 82 ? -15.126 11.124 14.097 1.00 97.44 82 LEU A N 1
ATOM 677 C CA . LEU A 1 82 ? -16.216 10.356 14.705 1.00 97.44 82 LEU A CA 1
ATOM 678 C C . LEU A 1 82 ? -16.404 10.641 16.198 1.00 97.44 82 LEU A C 1
ATOM 680 O O . LEU A 1 82 ? -17.519 10.502 16.697 1.00 97.44 82 LEU A O 1
ATOM 684 N N . TYR A 1 83 ? -15.329 10.989 16.907 1.00 96.94 83 TYR A N 1
ATOM 685 C CA . TYR A 1 83 ? -15.316 11.033 18.373 1.00 96.94 83 TYR A CA 1
ATOM 686 C C . TYR A 1 83 ? -14.730 12.311 18.975 1.00 96.94 83 TYR A C 1
ATOM 688 O O . TYR A 1 83 ? -14.736 12.441 20.200 1.00 96.94 83 TYR A O 1
ATOM 696 N N . GLY A 1 84 ? -14.161 13.197 18.159 1.00 85.75 84 GLY A N 1
ATOM 697 C CA . GLY A 1 84 ? -13.498 14.414 18.621 1.00 85.75 84 GLY A CA 1
ATOM 698 C C . GLY A 1 84 ? -14.253 15.692 18.306 1.00 85.75 84 GLY A C 1
ATOM 699 O O . GLY A 1 84 ? -15.440 15.628 17.922 1.00 85.75 84 GLY A O 1
#

Radius of gyration: 14.54 Å; chains: 1; bounding box: 32×27×44 Å

Sequence (84 aa):
MKISNPGRNEVTVLFETTAKEEKIDVYYILDNQLTIKRSYYSNISNQKIKESVDISQAEEERLLKIVQKELEDFMKKMYQTLYG

Secondary structure (DSSP, 8-state):
-EEE--SSS-EEEEEEEEETTEEEEEEEEE-TT--EEEEEEEEE-TTS-EEE----HHHHHHHHHHHHHHHHHHHHHHHHHHH-

pLDDT: mean 88.83, std 6.27, range [70.19, 97.69]